Protein AF-A0A5J5JVG5-F1 (afdb_monomer)

Secondary structure (DSSP, 8-state):
--S-HHHHHHHHHHTTTTT--S-------------------------SSS--HHHHHHHHHHHHHHHHHHHHHHHHHHHHHHHHHHTTT-HHHHHHHHHHHHHHHHHHHHHHHHHHHHHHHHH--

Structure (mmCIF, N/CA/C/O backbone):
data_AF-A0A5J5JVG5-F1
#
_entry.id   AF-A0A5J5JVG5-F1
#
loop_
_atom_site.group_PDB
_atom_site.id
_atom_site.type_symbol
_atom_site.label_atom_id
_atom_site.label_alt_id
_atom_site.label_comp_id
_atom_site.label_asym_id
_atom_site.label_entity_id
_atom_site.label_seq_id
_atom_site.pdbx_PDB_ins_code
_atom_site.Cartn_x
_atom_site.Cartn_y
_atom_site.Cartn_z
_atom_site.occupancy
_atom_site.B_iso_or_equiv
_atom_site.auth_seq_id
_atom_site.auth_comp_id
_atom_site.auth_asym_id
_atom_site.auth_atom_id
_atom_site.pdbx_PDB_model_num
ATOM 1 N N . MET A 1 1 ? 13.956 -6.028 7.497 1.00 43.50 1 MET A N 1
ATOM 2 C CA . MET A 1 1 ? 12.591 -5.980 6.944 1.00 43.50 1 MET A CA 1
ATOM 3 C C . MET A 1 1 ? 11.844 -7.165 7.508 1.00 43.50 1 MET A C 1
ATOM 5 O O . MET A 1 1 ? 12.317 -8.283 7.331 1.00 43.50 1 MET A O 1
ATOM 9 N N . LEU A 1 2 ? 10.805 -6.909 8.306 1.00 46.22 2 LEU A N 1
ATOM 10 C CA . LEU A 1 2 ? 9.980 -7.974 8.871 1.00 46.22 2 LEU A CA 1
ATOM 11 C C . LEU A 1 2 ? 9.159 -8.594 7.729 1.00 46.22 2 LEU A C 1
ATOM 13 O O . LEU A 1 2 ? 8.525 -7.843 6.989 1.00 46.22 2 LEU A O 1
ATOM 17 N N . PRO A 1 3 ? 9.204 -9.921 7.532 1.00 49.97 3 PRO A N 1
ATOM 18 C CA . PRO A 1 3 ? 8.393 -10.573 6.520 1.00 49.97 3 PRO A CA 1
ATOM 19 C C . PRO A 1 3 ? 6.961 -10.669 7.050 1.00 49.97 3 PRO A C 1
ATOM 21 O O . PRO A 1 3 ? 6.728 -11.451 7.964 1.00 49.97 3 PRO A O 1
ATOM 24 N N . GLY A 1 4 ? 6.027 -9.883 6.505 1.00 56.59 4 GLY A N 1
ATOM 25 C CA . GLY A 1 4 ? 4.618 -10.061 6.855 1.00 56.59 4 GLY A CA 1
ATOM 26 C C . GLY A 1 4 ? 3.652 -8.922 6.545 1.00 56.59 4 GLY A C 1
ATOM 27 O O . GLY A 1 4 ? 2.553 -9.203 6.087 1.00 56.59 4 GLY A O 1
ATOM 28 N N . GLY A 1 5 ? 4.032 -7.658 6.756 1.00 71.62 5 GLY A N 1
ATOM 29 C CA . GLY A 1 5 ? 3.149 -6.501 6.524 1.00 71.62 5 GLY A CA 1
ATOM 30 C C . GLY A 1 5 ? 1.732 -6.659 7.111 1.00 71.62 5 GLY A C 1
ATOM 31 O O . GLY A 1 5 ? 1.515 -7.350 8.109 1.00 71.62 5 GLY A O 1
ATOM 32 N N . VAL A 1 6 ? 0.744 -6.039 6.461 1.00 70.88 6 VAL A N 1
ATOM 33 C CA . VAL A 1 6 ? -0.687 -6.219 6.777 1.00 70.88 6 VAL A CA 1
ATOM 34 C C . VAL A 1 6 ? -1.135 -7.673 6.591 1.00 70.88 6 VAL A C 1
ATOM 36 O O . VAL A 1 6 ? -1.985 -8.141 7.346 1.00 70.88 6 VAL A O 1
ATOM 39 N N . ASP A 1 7 ? -0.541 -8.411 5.649 1.00 72.50 7 ASP A N 1
ATOM 40 C CA . ASP A 1 7 ? -0.902 -9.803 5.354 1.00 72.50 7 ASP A CA 1
ATOM 41 C C . ASP A 1 7 ? -0.705 -10.724 6.564 1.00 72.50 7 ASP A C 1
ATOM 43 O O . ASP A 1 7 ? -1.596 -11.502 6.897 1.00 72.50 7 ASP A O 1
ATOM 47 N N . GLU A 1 8 ? 0.410 -10.594 7.285 1.00 73.19 8 GLU A N 1
ATOM 48 C CA . GLU A 1 8 ? 0.681 -11.380 8.493 1.00 73.19 8 GLU A CA 1
ATOM 49 C C . GLU A 1 8 ? -0.279 -11.009 9.622 1.00 73.19 8 GLU A C 1
ATOM 51 O O . GLU A 1 8 ? -0.740 -11.882 10.359 1.00 73.19 8 GLU A O 1
ATOM 56 N N . TYR A 1 9 ? -0.628 -9.729 9.764 1.00 69.19 9 TYR A N 1
ATOM 57 C CA . TYR A 1 9 ? -1.645 -9.344 10.736 1.00 69.19 9 TYR A CA 1
ATOM 58 C C . TYR A 1 9 ? -3.018 -9.923 10.347 1.00 69.19 9 TYR A C 1
ATOM 60 O O . TYR A 1 9 ? -3.734 -10.446 11.206 1.00 69.19 9 TYR A O 1
ATOM 68 N N . LEU A 1 10 ? -3.405 -9.863 9.068 1.00 68.44 10 LEU A N 1
ATOM 69 C CA . LEU A 1 10 ? -4.663 -10.437 8.581 1.00 68.44 10 LEU A CA 1
ATOM 70 C C . LEU A 1 10 ? -4.694 -11.953 8.788 1.00 68.44 10 LEU A C 1
ATOM 72 O O . LEU A 1 10 ? -5.704 -12.485 9.253 1.00 68.44 10 LEU A O 1
ATOM 76 N N . GLU A 1 11 ? -3.586 -12.638 8.517 1.00 73.12 11 GLU A N 1
ATOM 77 C CA . GLU A 1 11 ? -3.414 -14.067 8.763 1.00 73.12 11 GLU A CA 1
ATOM 78 C C . GLU A 1 11 ? -3.510 -14.385 10.260 1.00 73.12 11 GLU A C 1
ATOM 80 O O . GLU A 1 11 ? -4.265 -15.274 10.645 1.00 73.12 11 GLU A O 1
ATOM 85 N N . ARG A 1 12 ? -2.855 -13.601 11.125 1.00 67.88 12 ARG A N 1
ATOM 86 C CA . ARG A 1 12 ? -2.906 -13.728 12.593 1.00 67.88 12 ARG A CA 1
ATOM 87 C C . ARG A 1 12 ? -4.315 -13.517 13.156 1.00 67.88 12 ARG A C 1
ATOM 89 O O . ARG A 1 12 ? -4.706 -14.180 14.123 1.00 67.88 12 ARG A O 1
ATOM 96 N N . ARG A 1 13 ? -5.095 -12.613 12.556 1.00 63.44 13 ARG A N 1
ATOM 97 C CA . ARG A 1 13 ? -6.511 -12.398 12.880 1.00 63.44 13 ARG A CA 1
ATOM 98 C C . ARG A 1 13 ? -7.384 -13.548 12.376 1.00 63.44 13 ARG A C 1
ATOM 100 O O . ARG A 1 13 ? -8.279 -13.984 13.098 1.00 63.44 13 ARG A O 1
ATOM 107 N N . ALA A 1 14 ? -7.124 -14.058 11.172 1.00 62.66 14 ALA A N 1
ATOM 108 C CA . ALA A 1 14 ? -7.838 -15.198 10.597 1.00 62.66 14 ALA A CA 1
ATOM 109 C C . ALA A 1 14 ? -7.551 -16.510 11.349 1.00 62.66 14 ALA A C 1
ATOM 111 O O . ALA A 1 14 ? -8.452 -17.330 11.522 1.00 62.66 14 ALA A O 1
ATOM 112 N N . SER A 1 15 ? -6.327 -16.687 11.850 1.00 67.75 15 SER A N 1
ATOM 113 C CA . SER A 1 15 ? -5.902 -17.849 12.632 1.00 67.75 15 SER A CA 1
ATOM 114 C C . SER A 1 15 ? -6.342 -17.792 14.100 1.00 67.75 15 SER A C 1
ATOM 116 O O . SER A 1 15 ? -6.111 -18.7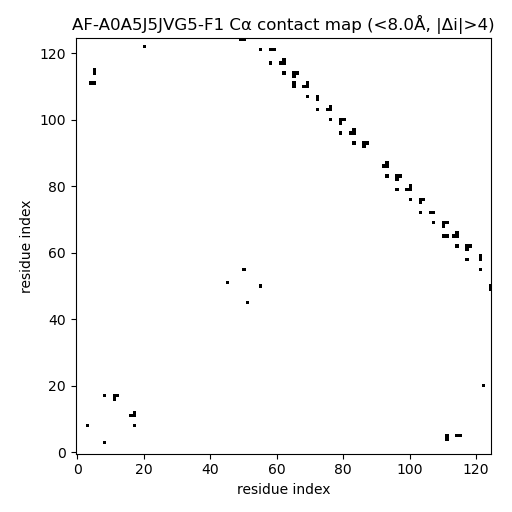46 14.841 1.00 67.75 15 SER A O 1
ATOM 118 N N . GLY A 1 16 ? -6.959 -16.687 14.544 1.00 59.22 16 GLY A N 1
ATOM 119 C CA . GLY A 1 16 ? -7.361 -16.478 15.941 1.00 59.22 16 GLY A CA 1
ATOM 120 C C . GLY A 1 16 ? -6.183 -16.348 16.915 1.00 59.22 16 GLY A C 1
ATOM 121 O O . GLY A 1 16 ? -6.375 -16.432 18.127 1.00 59.22 16 GLY A O 1
ATOM 122 N N . THR A 1 17 ? -4.964 -16.167 16.395 1.00 56.31 17 THR A N 1
ATOM 123 C CA . THR A 1 17 ? -3.728 -16.058 17.185 1.00 56.31 17 THR A CA 1
ATOM 124 C C . THR A 1 17 ? -3.490 -14.621 17.659 1.00 56.31 17 THR A C 1
ATOM 126 O O . THR A 1 17 ? -2.766 -14.407 18.631 1.00 56.31 17 THR A O 1
ATOM 129 N N . ALA A 1 18 ? -4.124 -13.630 17.019 1.00 55.00 18 ALA A N 1
ATOM 130 C CA . ALA A 1 18 ? -4.372 -12.325 17.625 1.00 55.00 18 ALA A CA 1
ATOM 131 C C . ALA A 1 18 ? -5.422 -12.556 18.712 1.00 55.00 18 ALA A C 1
ATOM 133 O O . ALA A 1 18 ? -6.567 -12.891 18.403 1.00 55.00 18 ALA A O 1
ATOM 134 N N . LEU A 1 19 ? -4.994 -12.511 19.976 1.00 44.50 19 LEU A N 1
ATOM 135 C CA . LEU A 1 19 ? -5.804 -12.913 21.120 1.00 44.50 19 LEU A CA 1
ATOM 136 C C . LEU A 1 19 ? -7.214 -12.326 21.033 1.00 44.50 19 LEU A C 1
ATOM 138 O O . LEU A 1 19 ? -7.433 -11.122 21.136 1.00 44.50 19 LEU A O 1
ATOM 142 N N . SER A 1 20 ? -8.181 -13.229 20.895 1.00 46.62 20 SER A N 1
ATOM 143 C CA . SER A 1 20 ? -9.592 -12.958 21.081 1.00 46.62 20 SER A CA 1
ATOM 144 C C . SER A 1 20 ? -9.828 -12.443 22.505 1.00 46.62 20 SER A C 1
ATOM 146 O O . SER A 1 20 ? -10.060 -13.221 23.430 1.00 46.62 20 SER A O 1
ATOM 148 N N . ALA A 1 21 ? -9.816 -11.128 22.687 1.00 45.16 21 ALA A N 1
ATOM 149 C CA . ALA A 1 21 ? -10.304 -10.475 23.895 1.00 45.16 21 ALA A CA 1
ATOM 150 C C . ALA A 1 21 ? -11.729 -9.940 23.697 1.00 45.16 21 ALA A C 1
ATOM 152 O O . ALA A 1 21 ? -12.099 -8.905 24.231 1.00 45.16 21 ALA A O 1
ATOM 153 N N . ARG A 1 22 ? -12.587 -10.650 22.952 1.00 40.09 22 ARG A N 1
ATOM 154 C CA . ARG A 1 22 ? -14.030 -10.447 23.106 1.00 40.09 22 ARG A CA 1
ATOM 155 C C . ARG A 1 22 ? -14.821 -11.706 22.812 1.00 40.09 22 ARG A C 1
ATOM 157 O O . ARG A 1 22 ? -15.187 -11.989 21.680 1.00 40.09 22 ARG A O 1
ATOM 164 N N . ALA A 1 23 ? -15.053 -12.430 23.900 1.00 38.00 23 ALA A N 1
ATOM 165 C CA . ALA A 1 23 ? -16.306 -13.084 24.235 1.00 38.00 23 ALA A CA 1
ATOM 166 C C . ALA A 1 23 ? -17.088 -13.685 23.059 1.00 38.00 23 ALA A C 1
ATOM 168 O O . ALA A 1 23 ? -17.804 -12.998 22.329 1.00 38.00 23 ALA A O 1
ATOM 169 N N . ALA A 1 24 ? -17.053 -15.014 23.005 1.00 36.25 24 ALA A N 1
ATOM 170 C CA . ALA A 1 24 ? -18.173 -15.816 22.555 1.00 36.25 24 ALA A CA 1
ATOM 171 C C . ALA A 1 24 ? -19.474 -15.314 23.215 1.00 36.25 24 ALA A C 1
ATOM 173 O O . ALA A 1 24 ? -19.805 -15.674 24.340 1.00 36.25 24 ALA A O 1
ATOM 174 N N . ALA A 1 25 ? -20.198 -14.449 22.513 1.00 40.47 25 ALA A N 1
ATOM 175 C CA . ALA A 1 25 ? -21.581 -14.109 22.790 1.00 40.47 25 ALA A CA 1
ATOM 176 C C . ALA A 1 25 ? -22.386 -14.420 21.526 1.00 40.47 25 ALA A C 1
ATOM 178 O O . ALA A 1 25 ? -22.778 -13.543 20.763 1.00 40.47 25 ALA A O 1
ATOM 179 N N . ALA A 1 26 ? -22.590 -15.714 21.305 1.00 35.34 26 ALA A N 1
ATOM 180 C CA . ALA A 1 26 ? -23.779 -16.240 20.654 1.00 35.34 26 ALA A CA 1
ATOM 181 C C . ALA A 1 26 ? -24.415 -17.204 21.673 1.00 35.34 26 ALA A C 1
ATOM 183 O O . ALA A 1 26 ? -23.689 -17.949 22.334 1.00 35.34 26 ALA A O 1
ATOM 184 N N . PRO A 1 27 ? -25.743 -17.158 21.847 1.00 44.19 27 PRO A N 1
ATOM 185 C CA . PRO A 1 27 ? -26.587 -17.736 20.817 1.00 44.19 27 PRO A CA 1
ATOM 186 C C . PRO A 1 27 ? 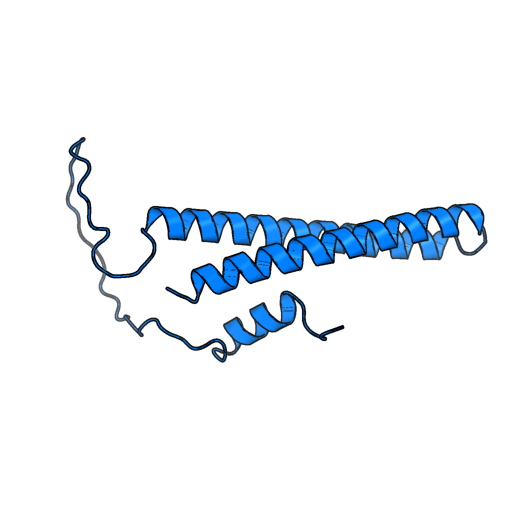-27.676 -16.795 20.301 1.00 44.19 27 PRO A C 1
ATOM 188 O O . PRO A 1 27 ? -28.124 -15.858 20.956 1.00 44.19 27 PRO A O 1
ATOM 191 N N . ALA A 1 28 ? -28.086 -17.104 19.077 1.00 42.06 28 ALA A N 1
ATOM 192 C CA . ALA A 1 28 ? -29.194 -16.508 18.365 1.00 42.06 28 ALA A CA 1
ATOM 193 C C . ALA A 1 28 ? -30.541 -16.743 19.071 1.00 42.06 28 ALA A C 1
ATOM 195 O O . ALA A 1 28 ? -30.872 -17.872 19.428 1.00 42.06 28 ALA A O 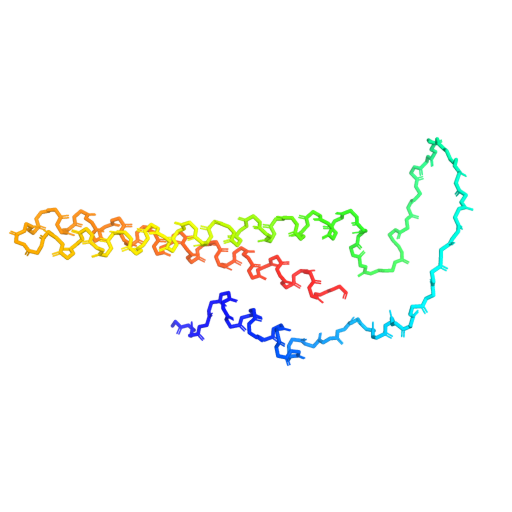1
ATOM 196 N N . ALA A 1 29 ? -31.352 -15.689 19.150 1.00 33.91 29 ALA A N 1
ATOM 197 C CA . ALA A 1 29 ? -32.809 -15.757 19.102 1.00 33.91 29 ALA A CA 1
ATOM 198 C C . ALA A 1 29 ? -33.330 -14.468 18.438 1.00 33.91 29 ALA A C 1
ATOM 200 O O . ALA A 1 29 ? -32.835 -13.374 18.698 1.00 33.91 29 ALA A O 1
ATOM 201 N N . VAL A 1 30 ? -34.267 -14.637 17.509 1.00 41.03 30 VAL A N 1
ATOM 202 C CA . VAL A 1 30 ? -34.822 -13.633 16.578 1.00 41.03 30 VAL A CA 1
ATOM 203 C C . VAL A 1 30 ? -36.056 -12.901 17.198 1.00 41.03 30 VAL A C 1
ATOM 205 O O . VAL A 1 30 ? -36.283 -13.064 18.393 1.00 41.03 30 VAL A O 1
ATOM 208 N N . PRO A 1 31 ? -36.843 -12.057 16.486 1.00 61.12 31 PRO A N 1
ATOM 209 C CA . PRO A 1 31 ? -36.872 -10.597 16.673 1.00 61.12 31 PRO A CA 1
ATOM 210 C C . PRO A 1 31 ? -38.263 -10.029 17.064 1.00 61.12 31 PRO A C 1
ATOM 212 O O . PRO A 1 31 ? -39.281 -10.589 16.674 1.00 61.12 31 PRO A O 1
ATOM 215 N N . ALA A 1 32 ? -38.347 -8.872 17.739 1.00 35.25 32 ALA A N 1
ATOM 216 C CA . ALA A 1 32 ? -39.579 -8.058 17.763 1.00 35.25 32 ALA A CA 1
ATOM 217 C C . ALA A 1 32 ? -39.365 -6.626 18.302 1.00 35.25 32 ALA A C 1
ATOM 219 O O . ALA A 1 32 ? -39.087 -6.421 19.475 1.00 35.25 32 ALA A O 1
ATOM 220 N N . GLU A 1 33 ? -39.509 -5.657 17.396 1.00 39.06 33 GLU A N 1
ATOM 221 C CA . GLU A 1 33 ? -40.392 -4.482 17.489 1.00 39.06 33 GLU A CA 1
ATOM 222 C C . GLU A 1 33 ? -40.518 -3.669 18.797 1.00 39.06 33 GLU A C 1
ATOM 224 O O . GLU A 1 33 ? -41.266 -4.051 19.684 1.00 39.06 33 GLU A O 1
ATOM 229 N N . GLN A 1 34 ? -39.963 -2.445 18.811 1.00 38.78 34 GLN A N 1
ATOM 230 C CA . GLN A 1 34 ? -40.603 -1.202 19.312 1.00 38.78 34 GLN A CA 1
ATOM 231 C C . GLN A 1 34 ? -39.651 -0.010 19.072 1.00 38.78 34 GLN A C 1
ATOM 233 O O . GLN A 1 34 ? -38.547 0.033 19.593 1.00 38.78 34 GLN A O 1
ATOM 238 N N . ARG A 1 35 ? -39.885 0.808 18.037 1.00 41.88 35 ARG A N 1
ATOM 239 C CA . ARG A 1 35 ? -40.647 2.078 18.025 1.00 41.88 35 ARG A CA 1
ATOM 240 C C . ARG A 1 35 ? -40.149 3.171 18.989 1.00 41.88 35 ARG A C 1
ATOM 242 O O . ARG A 1 35 ? -40.324 3.042 20.189 1.00 41.88 35 ARG A O 1
ATOM 249 N N . GLN A 1 36 ? -39.789 4.303 18.356 1.00 40.00 36 GLN A N 1
ATOM 250 C CA . GLN A 1 36 ? -39.834 5.701 18.840 1.00 40.00 36 GLN A CA 1
ATOM 251 C C . GLN A 1 36 ? -38.746 6.074 19.862 1.00 40.00 36 GLN A C 1
ATOM 253 O O . GLN A 1 36 ? -38.487 5.331 20.789 1.00 40.00 36 GLN A O 1
ATOM 258 N N . GLY A 1 37 ? -38.057 7.210 19.796 1.00 32.91 37 GLY A N 1
ATOM 259 C CA . GLY A 1 37 ? -38.120 8.398 18.952 1.00 32.91 37 GLY A CA 1
ATOM 260 C C . GLY A 1 37 ? -37.276 9.496 19.627 1.00 32.91 37 GLY A C 1
ATOM 261 O O . GLY A 1 37 ? -37.078 9.431 20.832 1.00 32.91 37 GLY A O 1
ATOM 262 N N . ALA A 1 38 ? -36.808 10.452 18.821 1.00 38.47 38 ALA A N 1
ATOM 263 C CA . ALA A 1 38 ? -36.376 11.821 19.144 1.00 38.47 38 ALA A CA 1
ATOM 264 C C . ALA A 1 38 ? -35.375 12.092 20.295 1.00 38.47 38 ALA A C 1
ATOM 266 O O . ALA A 1 38 ? -35.618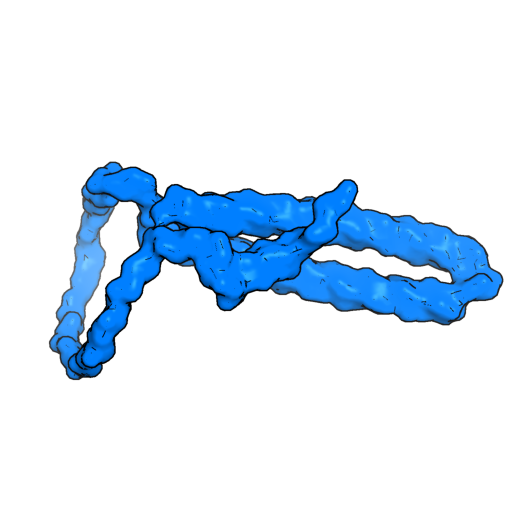 11.813 21.461 1.00 38.47 38 ALA A O 1
ATOM 267 N N . ASP A 1 39 ? -34.290 12.762 19.891 1.00 42.81 39 ASP A N 1
ATOM 268 C CA . ASP A 1 39 ? -33.583 13.859 20.565 1.00 42.81 39 ASP A CA 1
ATOM 269 C C . ASP A 1 39 ? -33.567 13.906 22.096 1.00 42.81 39 ASP A C 1
ATOM 271 O O . ASP A 1 39 ? -34.539 14.285 22.749 1.00 42.81 39 ASP A O 1
ATOM 275 N N . GLY A 1 40 ? -32.378 13.701 22.663 1.00 34.28 40 GLY A N 1
ATOM 276 C CA . GLY A 1 40 ? -32.145 14.049 24.053 1.00 34.28 40 GLY A CA 1
ATOM 277 C C . GLY A 1 40 ? -30.794 13.615 24.593 1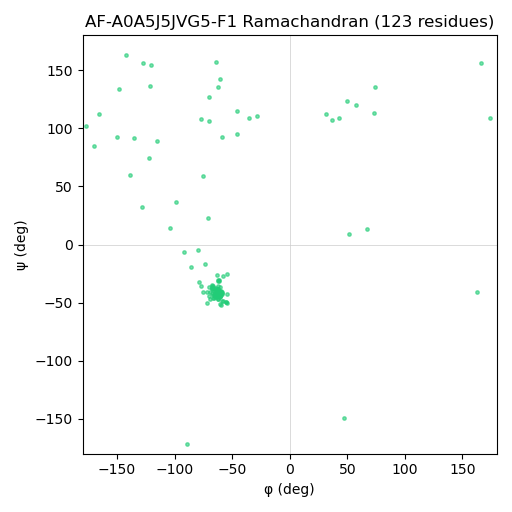.00 34.28 40 GLY A C 1
ATOM 278 O O . GLY A 1 40 ? -30.579 12.449 24.884 1.00 34.28 40 GLY A O 1
ATOM 279 N N . GLN A 1 41 ? -29.944 14.617 24.803 1.00 36.94 41 GLN A N 1
ATOM 280 C CA . GLN A 1 41 ? -28.874 14.658 25.796 1.00 36.94 41 GLN A CA 1
ATOM 281 C C . GLN A 1 41 ? -27.612 13.814 25.559 1.00 36.94 41 GLN A C 1
ATOM 283 O O . GLN A 1 41 ? -27.559 12.596 25.701 1.00 36.94 41 GLN A O 1
ATOM 288 N N . ALA A 1 42 ? -26.531 14.572 25.350 1.00 50.41 42 ALA A N 1
ATOM 289 C CA . ALA A 1 42 ? -25.229 14.323 25.946 1.00 50.41 42 ALA A CA 1
ATOM 290 C C . ALA A 1 42 ? -25.363 13.611 27.304 1.00 50.41 42 ALA A C 1
ATOM 292 O O . ALA A 1 42 ? -25.838 14.185 28.283 1.00 50.41 42 ALA A O 1
ATOM 293 N N . GLY A 1 43 ? -24.941 12.353 27.320 1.00 36.56 43 GLY A N 1
ATOM 294 C CA . GLY A 1 43 ? -24.823 11.512 28.496 1.00 36.56 43 GLY A CA 1
ATOM 295 C C . GLY A 1 43 ? -23.486 10.807 28.408 1.00 36.56 43 GLY A C 1
ATOM 296 O O . GLY A 1 43 ? -23.353 9.780 27.746 1.00 36.56 43 GLY A O 1
ATOM 297 N N . ASP A 1 44 ? -22.499 11.450 29.013 1.00 48.12 44 ASP A N 1
ATOM 298 C CA . ASP A 1 44 ? -21.236 10.885 29.449 1.00 48.12 44 ASP A CA 1
ATOM 299 C C . ASP A 1 44 ? -21.409 9.445 29.959 1.00 48.12 44 ASP A C 1
ATOM 301 O O . ASP A 1 44 ? -22.009 9.206 31.001 1.00 48.12 44 ASP A O 1
ATOM 305 N N . GLN A 1 45 ? -20.911 8.483 29.184 1.00 45.84 45 GLN A N 1
ATOM 306 C CA . GLN A 1 45 ? -20.661 7.109 29.629 1.00 45.84 45 GLN A CA 1
ATOM 307 C C . GLN A 1 45 ? -19.221 6.717 29.265 1.00 45.84 45 GLN A C 1
ATOM 309 O O . GLN A 1 45 ? -18.924 5.548 29.017 1.00 45.84 45 GLN A O 1
ATOM 314 N N . ALA A 1 46 ? -18.299 7.688 29.269 1.00 50.16 46 ALA A N 1
ATOM 315 C CA . ALA A 1 46 ? -16.868 7.413 29.306 1.00 50.16 46 ALA A CA 1
ATOM 316 C C . ALA A 1 46 ? -16.470 6.985 30.728 1.00 50.16 46 ALA A C 1
ATOM 318 O O . ALA A 1 46 ? -15.655 7.618 31.387 1.00 50.16 46 ALA A O 1
ATOM 319 N N . VAL A 1 47 ? -17.068 5.901 31.228 1.00 49.31 47 VAL A N 1
ATOM 320 C CA . VAL A 1 47 ? -16.698 5.308 32.516 1.00 49.31 47 VAL A CA 1
ATOM 321 C C . VAL A 1 47 ? -16.698 3.788 32.398 1.00 49.31 47 VAL A C 1
ATOM 323 O O . VAL A 1 47 ? -17.453 3.115 33.078 1.00 49.31 47 VAL A O 1
ATOM 326 N N . THR A 1 48 ? -15.859 3.267 31.498 1.00 45.97 48 THR A N 1
ATOM 327 C CA . THR A 1 48 ? -15.046 2.044 31.669 1.00 45.97 48 THR A CA 1
ATOM 328 C C . THR A 1 48 ? -14.055 1.955 30.497 1.00 45.97 48 THR A C 1
ATOM 330 O O . THR A 1 48 ? -14.363 1.339 29.486 1.00 45.97 48 THR A O 1
ATOM 333 N N . GLY A 1 49 ? -12.896 2.613 30.594 1.00 58.06 49 GLY A N 1
ATOM 334 C CA . GLY A 1 49 ? -11.633 2.233 29.926 1.00 58.06 49 GLY A CA 1
ATOM 335 C C . GLY A 1 49 ? -11.556 1.941 28.413 1.00 58.06 49 GLY A C 1
ATOM 336 O O . GLY A 1 49 ? -10.503 1.474 27.999 1.00 58.06 49 GLY A O 1
ATOM 337 N N . GLY A 1 50 ? -12.584 2.193 27.596 1.00 67.75 50 GLY A N 1
ATOM 338 C CA . GLY A 1 50 ? -12.615 1.809 26.178 1.00 67.75 50 GLY A CA 1
ATOM 339 C C . GLY A 1 50 ? -13.290 2.838 25.267 1.00 67.75 50 GLY A C 1
ATOM 340 O O . GLY A 1 50 ? -14.015 3.725 25.721 1.00 67.75 50 GLY A O 1
ATOM 341 N N . LEU A 1 51 ? -13.033 2.716 23.965 1.00 81.31 51 LEU A N 1
ATOM 342 C CA . LEU A 1 51 ? -13.564 3.545 22.884 1.00 81.31 51 LEU A CA 1
ATOM 343 C C . LEU A 1 51 ? -15.087 3.474 22.828 1.00 81.31 51 LEU A C 1
ATOM 345 O O . LEU A 1 51 ? -15.709 2.412 22.944 1.00 81.31 51 LEU A O 1
ATOM 349 N N . SER A 1 52 ? -15.694 4.616 22.527 1.00 86.88 52 SER A N 1
ATOM 350 C CA . SER A 1 52 ? -17.119 4.694 22.245 1.00 86.88 52 SER A CA 1
ATOM 351 C C . SER A 1 52 ? -17.490 3.901 20.986 1.00 86.88 52 SER A C 1
ATOM 353 O O . SER A 1 52 ? -16.703 3.707 20.055 1.00 86.88 52 SER A O 1
ATOM 355 N N . ALA A 1 53 ? -18.762 3.506 20.888 1.00 87.50 53 ALA A N 1
ATOM 356 C CA . ALA A 1 53 ? -19.287 2.831 19.700 1.00 87.50 53 ALA A CA 1
ATOM 357 C C . ALA A 1 53 ? -19.118 3.651 18.405 1.00 87.50 53 ALA A C 1
ATOM 359 O O . ALA A 1 53 ? -19.061 3.073 17.319 1.00 87.50 53 ALA A O 1
ATOM 360 N N . LYS A 1 54 ? -19.067 4.988 18.500 1.00 89.31 54 LYS A N 1
ATOM 361 C CA . LYS A 1 54 ? -18.797 5.864 17.354 1.00 89.31 54 LYS A CA 1
ATOM 362 C C . LYS A 1 54 ? -17.334 5.754 16.927 1.00 89.31 54 LYS A C 1
ATOM 364 O O . LYS A 1 54 ? -17.084 5.489 15.757 1.00 89.31 54 LYS A O 1
ATOM 369 N N . GLU A 1 55 ? -16.402 5.886 17.866 1.00 88.56 55 GLU A N 1
ATOM 370 C CA . GLU A 1 55 ? -14.965 5.786 17.588 1.00 88.56 55 GLU A CA 1
ATOM 371 C C . GLU A 1 55 ? -14.592 4.417 17.013 1.00 88.56 55 GLU A C 1
ATOM 373 O O . GLU A 1 55 ? -13.853 4.349 16.037 1.00 88.56 55 GLU A O 1
ATOM 378 N N . LEU A 1 56 ? -15.184 3.329 17.518 1.00 89.75 56 LEU A N 1
ATOM 379 C CA . LEU A 1 56 ? -14.991 1.989 16.952 1.00 89.75 56 LEU A CA 1
ATOM 380 C C . LEU A 1 56 ? -15.424 1.895 15.482 1.00 89.75 56 LEU A C 1
ATOM 382 O O . LEU A 1 56 ? -14.759 1.240 14.681 1.00 89.75 56 LEU A O 1
ATOM 386 N N . ARG A 1 57 ? -16.549 2.519 15.106 1.00 90.44 57 ARG A N 1
ATOM 387 C CA . ARG A 1 57 ? -16.999 2.536 13.704 1.00 90.44 57 ARG A CA 1
ATOM 388 C C . ARG A 1 57 ? -16.089 3.393 12.833 1.00 90.44 57 ARG A C 1
ATOM 390 O O . ARG A 1 57 ? -15.794 2.986 11.712 1.00 90.44 57 ARG A O 1
ATOM 397 N N . ASP A 1 58 ? -15.653 4.537 13.349 1.00 92.88 58 ASP A N 1
ATOM 398 C CA . ASP A 1 58 ? -14.766 5.453 12.635 1.00 92.88 58 ASP A CA 1
ATOM 399 C C . ASP A 1 58 ? -13.396 4.795 12.379 1.00 92.88 58 ASP A C 1
ATOM 401 O O . ASP A 1 58 ? -12.945 4.779 11.236 1.00 92.88 58 ASP A O 1
ATOM 405 N N . LEU A 1 59 ? -12.799 4.134 13.381 1.00 91.06 59 LEU A N 1
ATOM 406 C CA . LEU A 1 59 ? -11.553 3.369 13.219 1.00 91.06 59 LEU A CA 1
ATOM 407 C C . LEU A 1 59 ? -11.693 2.228 12.210 1.00 91.06 59 LEU A C 1
ATOM 409 O O . LEU A 1 59 ? -10.852 2.081 11.330 1.00 91.06 59 LEU A O 1
ATOM 413 N N . ARG A 1 60 ? -12.778 1.443 12.281 1.00 90.62 60 ARG A N 1
ATOM 414 C CA . ARG A 1 60 ? -13.035 0.375 11.297 1.00 90.62 60 ARG A CA 1
ATOM 415 C C . ARG A 1 60 ? -13.155 0.927 9.884 1.00 90.62 60 ARG A C 1
ATOM 417 O O . ARG A 1 60 ? -12.689 0.293 8.943 1.00 90.62 60 ARG A O 1
ATOM 424 N N . LYS A 1 61 ? -13.814 2.072 9.714 1.00 95.81 61 LYS A N 1
ATOM 425 C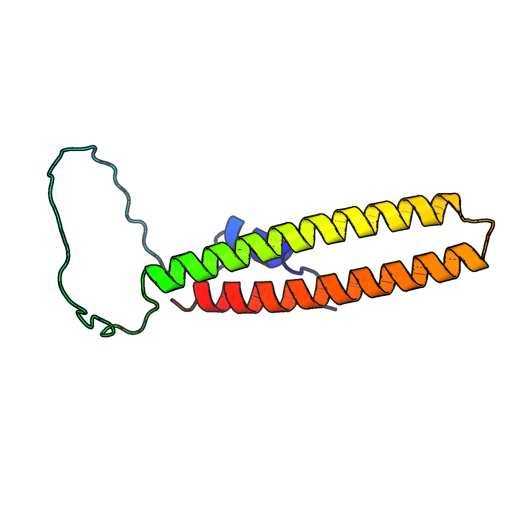 CA . LYS A 1 61 ? -13.961 2.713 8.406 1.00 95.81 61 LYS A CA 1
ATOM 426 C C . LYS A 1 61 ? -12.607 3.154 7.855 1.00 95.81 61 LYS A C 1
ATOM 428 O O . LYS A 1 61 ? -12.365 2.949 6.669 1.00 95.81 61 LYS A O 1
ATOM 433 N N . GLU A 1 62 ? -11.758 3.729 8.699 1.00 95.69 62 GLU A N 1
ATOM 434 C CA . GLU A 1 62 ? -10.422 4.161 8.294 1.00 95.69 62 GLU A CA 1
ATOM 435 C C . GLU A 1 62 ? -9.524 2.966 7.950 1.00 95.69 62 GLU A C 1
ATOM 437 O O . GLU A 1 62 ? -8.908 2.958 6.891 1.00 95.69 62 GLU A O 1
ATOM 442 N N . LEU A 1 63 ? -9.575 1.890 8.740 1.00 92.81 63 LEU A N 1
ATOM 443 C CA . LEU A 1 63 ? -8.874 0.639 8.439 1.00 92.81 63 LEU A CA 1
ATOM 444 C C . LEU A 1 63 ? -9.258 0.095 7.047 1.00 92.81 63 LEU A C 1
ATOM 446 O O . LEU A 1 63 ? -8.395 -0.119 6.203 1.00 92.81 63 LEU A O 1
ATOM 450 N N . ASN A 1 64 ? -10.563 -0.000 6.750 1.00 93.75 64 ASN A N 1
ATOM 451 C CA . ASN A 1 64 ? -11.058 -0.410 5.423 1.00 93.75 64 ASN A CA 1
ATOM 452 C C . ASN A 1 64 ? -10.619 0.543 4.294 1.00 93.75 64 ASN A C 1
ATOM 454 O O . ASN A 1 64 ? -10.523 0.144 3.132 1.00 93.75 64 ASN A O 1
ATOM 458 N N . ARG A 1 65 ? -10.441 1.837 4.586 1.00 97.25 65 ARG A N 1
ATOM 459 C CA . ARG A 1 65 ? -9.972 2.814 3.597 1.00 97.25 65 ARG A CA 1
ATOM 460 C C . ARG A 1 65 ? -8.505 2.559 3.257 1.00 97.25 65 ARG A C 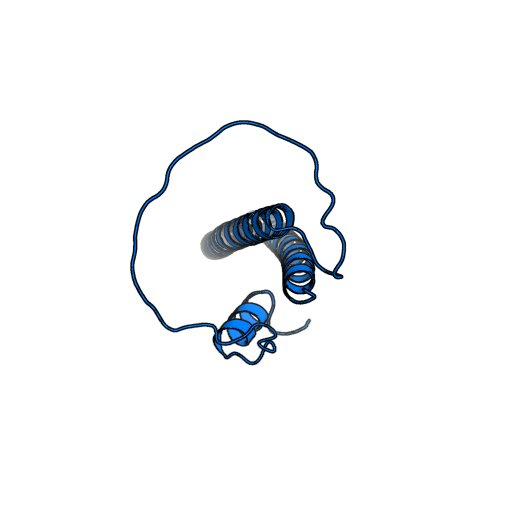1
ATOM 462 O O . ARG A 1 65 ? -8.175 2.581 2.072 1.00 97.25 65 ARG A O 1
ATOM 469 N N . LEU A 1 66 ? -7.676 2.314 4.268 1.00 95.00 66 LEU A N 1
ATOM 470 C CA . LEU A 1 66 ? -6.260 2.001 4.104 1.00 95.00 66 LEU A CA 1
ATOM 471 C C . LEU A 1 66 ? -6.065 0.657 3.382 1.00 95.00 66 LEU A C 1
ATOM 473 O O . LEU A 1 66 ? -5.269 0.601 2.453 1.00 95.00 66 LEU A O 1
ATOM 477 N N . GLU A 1 67 ? -6.874 -0.371 3.672 1.00 92.94 67 GLU A N 1
ATOM 478 C CA . GLU A 1 67 ? -6.879 -1.645 2.914 1.00 92.94 67 GLU A CA 1
ATOM 479 C C . GLU A 1 67 ? -7.099 -1.406 1.416 1.00 92.94 67 GLU A C 1
ATOM 481 O O . GLU A 1 67 ? -6.294 -1.803 0.579 1.00 92.94 67 GLU A O 1
ATOM 486 N N . ARG A 1 68 ? -8.137 -0.638 1.061 1.00 96.12 68 ARG A N 1
ATOM 487 C CA . ARG A 1 68 ? -8.408 -0.287 -0.343 1.00 96.12 68 ARG A CA 1
ATOM 488 C C . ARG A 1 68 ? -7.294 0.539 -0.980 1.00 96.12 68 ARG A C 1
ATOM 490 O O . ARG A 1 68 ? -7.199 0.585 -2.206 1.00 96.12 68 ARG A O 1
ATOM 497 N N . GLN A 1 69 ? -6.531 1.286 -0.186 1.00 96.12 69 GLN A N 1
ATOM 498 C CA . GLN A 1 69 ? -5.382 2.036 -0.677 1.00 96.12 69 GLN A CA 1
ATOM 499 C C . GLN A 1 69 ? -4.202 1.098 -0.948 1.00 96.12 69 GLN A C 1
ATOM 501 O O . GLN A 1 69 ? -3.581 1.236 -1.999 1.00 96.12 69 GLN A O 1
ATOM 506 N N . LEU A 1 70 ? -3.958 0.117 -0.076 1.00 94.31 70 LEU A N 1
ATOM 507 C CA . LEU A 1 70 ? -2.967 -0.939 -0.294 1.00 94.31 70 LEU A CA 1
ATOM 508 C C . LEU A 1 70 ? -3.283 -1.768 -1.537 1.00 94.31 70 LEU A C 1
ATOM 510 O O . LEU A 1 70 ? -2.392 -1.948 -2.363 1.00 94.31 70 LEU A O 1
ATOM 514 N N . ASP A 1 71 ? -4.545 -2.162 -1.737 1.00 94.62 71 ASP A N 1
ATOM 515 C CA . ASP A 1 71 ? -4.979 -2.885 -2.942 1.00 94.62 71 ASP A CA 1
ATOM 516 C C . ASP A 1 71 ? -4.617 -2.108 -4.216 1.00 94.62 71 ASP A C 1
ATOM 518 O O . ASP A 1 71 ? -3.976 -2.628 -5.129 1.00 94.62 71 ASP A O 1
ATOM 522 N N . LYS A 1 72 ? -4.960 -0.815 -4.258 1.00 96.50 72 LYS A N 1
ATOM 523 C CA . LYS A 1 72 ? -4.664 0.058 -5.406 1.00 96.50 72 LYS A CA 1
ATOM 524 C C . LYS A 1 72 ? -3.170 0.252 -5.630 1.00 96.50 72 LYS A C 1
ATOM 526 O O . LYS A 1 72 ? -2.727 0.343 -6.774 1.00 96.50 72 LYS A O 1
ATOM 531 N N . LEU A 1 73 ? -2.397 0.376 -4.554 1.00 96.31 73 LEU A N 1
ATOM 532 C CA . LEU A 1 73 ? -0.946 0.490 -4.651 1.00 96.31 73 LEU A CA 1
ATOM 533 C C . LEU A 1 73 ? -0.333 -0.822 -5.154 1.00 96.31 73 LEU A C 1
ATOM 535 O O . LEU A 1 73 ? 0.549 -0.769 -6.005 1.00 96.31 73 LEU A O 1
ATOM 539 N N . GLY A 1 74 ? -0.846 -1.977 -4.723 1.00 94.19 74 GLY A N 1
ATOM 540 C CA . GLY A 1 74 ? -0.465 -3.291 -5.243 1.00 94.19 74 GLY A CA 1
ATOM 541 C C . GLY A 1 74 ? -0.801 -3.468 -6.727 1.00 94.19 74 GLY A C 1
ATOM 542 O O . GLY A 1 74 ? 0.038 -3.924 -7.501 1.00 94.19 74 GLY A O 1
ATOM 543 N N . GLU A 1 75 ? -1.982 -3.029 -7.169 1.00 96.81 75 GLU A N 1
ATOM 544 C CA . GLU A 1 75 ? -2.338 -3.002 -8.596 1.00 96.81 75 GLU A CA 1
ATOM 545 C C . GLU A 1 75 ? -1.387 -2.104 -9.405 1.00 96.81 75 GLU A C 1
ATOM 547 O O . GLU A 1 75 ? -0.944 -2.473 -10.499 1.00 96.81 75 GLU A O 1
ATOM 552 N N . ARG A 1 76 ? -1.042 -0.924 -8.870 1.00 97.44 76 ARG A N 1
ATOM 553 C CA . ARG A 1 76 ? -0.094 -0.001 -9.509 1.00 97.44 76 ARG A CA 1
ATOM 554 C C . ARG A 1 76 ? 1.308 -0.601 -9.589 1.00 97.44 76 ARG A C 1
ATOM 556 O O . ARG A 1 76 ? 1.938 -0.490 -10.636 1.00 97.44 76 ARG A O 1
ATOM 563 N N . GLU A 1 77 ? 1.776 -1.242 -8.525 1.00 96.94 77 GLU A N 1
ATOM 564 C CA . GLU A 1 77 ? 3.057 -1.951 -8.473 1.00 96.94 77 GLU A CA 1
ATOM 565 C C . GLU A 1 77 ? 3.124 -3.060 -9.534 1.00 96.94 77 GLU A C 1
ATOM 567 O O . GLU A 1 77 ? 4.055 -3.098 -10.340 1.00 96.94 77 GLU A O 1
ATOM 572 N N . ALA A 1 78 ? 2.091 -3.905 -9.619 1.00 96.69 78 ALA A N 1
ATOM 573 C CA . ALA A 1 78 ? 2.003 -4.962 -10.625 1.00 96.69 78 ALA A CA 1
ATOM 574 C C . ALA A 1 78 ? 2.027 -4.403 -12.057 1.00 96.69 78 ALA A C 1
ATOM 576 O O . ALA A 1 78 ? 2.704 -4.945 -12.937 1.00 96.69 78 ALA A O 1
ATOM 577 N N . ARG A 1 79 ? 1.327 -3.287 -12.296 1.00 97.56 79 ARG A N 1
ATOM 578 C CA . ARG A 1 79 ? 1.349 -2.600 -13.590 1.00 97.56 79 ARG A CA 1
ATOM 579 C C . ARG A 1 79 ? 2.731 -2.037 -13.921 1.00 97.56 79 ARG A C 1
ATOM 581 O O . ARG A 1 79 ? 3.186 -2.220 -15.047 1.00 97.56 79 ARG A O 1
ATOM 588 N N . LEU A 1 80 ? 3.405 -1.402 -12.962 1.00 97.44 80 LEU A N 1
ATOM 589 C CA . LEU A 1 80 ? 4.767 -0.896 -13.151 1.00 97.44 80 LEU A CA 1
ATOM 590 C C . LEU A 1 80 ? 5.731 -2.031 -13.503 1.00 97.44 80 LEU A C 1
ATOM 592 O O . LEU A 1 80 ? 6.493 -1.900 -14.457 1.00 97.44 80 LEU A O 1
ATOM 596 N N . HIS A 1 81 ? 5.646 -3.176 -12.823 1.00 97.50 81 HIS A N 1
ATOM 597 C CA . HIS A 1 81 ? 6.445 -4.352 -13.173 1.00 97.50 81 HIS A CA 1
ATOM 598 C C . HIS A 1 81 ? 6.184 -4.850 -14.601 1.00 97.50 81 HIS A C 1
ATOM 600 O O . HIS A 1 81 ? 7.133 -5.172 -15.322 1.00 97.50 81 HIS A O 1
ATOM 606 N N . ALA A 1 82 ? 4.923 -4.881 -15.040 1.00 97.19 82 ALA A N 1
ATOM 607 C CA . ALA A 1 82 ? 4.581 -5.239 -16.415 1.00 97.19 82 ALA A CA 1
ATOM 608 C C . ALA A 1 82 ? 5.145 -4.227 -17.433 1.00 97.19 82 ALA A C 1
ATOM 610 O O . ALA A 1 82 ? 5.711 -4.621 -18.455 1.00 97.19 82 ALA A O 1
ATOM 611 N N . ASP A 1 83 ? 5.057 -2.929 -17.133 1.00 95.56 83 ASP A N 1
ATOM 612 C CA . ASP A 1 83 ? 5.600 -1.864 -17.978 1.00 95.56 83 ASP A CA 1
ATOM 613 C C . ASP A 1 83 ? 7.137 -1.922 -18.055 1.00 95.56 83 ASP A C 1
ATOM 615 O O . ASP A 1 83 ? 7.706 -1.722 -19.132 1.00 95.56 83 ASP A O 1
ATOM 619 N N . MET A 1 84 ? 7.816 -2.259 -16.951 1.00 95.88 84 MET A N 1
ATOM 620 C CA . MET A 1 84 ? 9.269 -2.471 -16.908 1.00 95.88 84 MET A CA 1
ATOM 621 C C . MET A 1 84 ? 9.692 -3.650 -17.786 1.00 95.88 84 MET A C 1
ATOM 623 O O . MET A 1 84 ? 10.656 -3.532 -18.543 1.00 95.88 84 MET A O 1
ATOM 627 N N . ALA A 1 85 ? 8.949 -4.761 -17.746 1.00 95.25 85 ALA A N 1
ATOM 628 C CA . ALA A 1 85 ? 9.206 -5.913 -18.610 1.00 95.25 85 ALA A CA 1
ATOM 629 C C . ALA A 1 85 ? 9.090 -5.547 -20.103 1.00 95.25 85 ALA A C 1
ATOM 631 O O . ALA A 1 85 ? 9.893 -6.001 -20.919 1.00 95.25 85 ALA A O 1
ATOM 632 N N . GLY A 1 86 ? 8.144 -4.669 -20.457 1.00 93.75 86 GLY A N 1
ATOM 633 C CA . GLY A 1 86 ? 8.001 -4.127 -21.812 1.00 93.75 86 GLY A CA 1
ATOM 634 C C . GLY A 1 86 ? 9.066 -3.093 -22.210 1.00 93.75 86 GLY A C 1
ATOM 635 O O . GLY A 1 86 ? 9.234 -2.821 -23.398 1.00 93.75 86 GLY A O 1
ATOM 636 N N . ALA A 1 87 ? 9.795 -2.522 -21.247 1.00 93.88 87 ALA A N 1
ATOM 637 C CA . ALA A 1 87 ? 10.798 -1.474 -21.448 1.00 93.88 87 ALA A CA 1
ATOM 638 C C . ALA A 1 87 ? 12.253 -1.976 -21.361 1.00 93.88 87 ALA A C 1
ATOM 640 O O . ALA A 1 87 ? 13.168 -1.163 -21.289 1.00 93.88 87 ALA A O 1
ATOM 641 N N . ALA A 1 88 ? 12.499 -3.291 -21.399 1.00 87.19 88 ALA A N 1
ATOM 642 C CA . ALA A 1 88 ? 13.823 -3.882 -21.158 1.00 87.19 88 ALA A CA 1
ATOM 643 C C . ALA A 1 88 ? 14.969 -3.341 -22.049 1.00 87.19 88 ALA A C 1
ATOM 645 O O . ALA A 1 88 ? 16.128 -3.392 -21.648 1.00 87.19 88 ALA A O 1
ATOM 646 N N . GLY A 1 89 ? 14.664 -2.826 -23.247 1.00 93.12 89 GLY A N 1
ATOM 647 C CA . GLY A 1 89 ? 15.647 -2.210 -24.152 1.00 93.12 89 GLY A CA 1
ATOM 648 C C . GLY A 1 89 ? 15.823 -0.693 -23.995 1.00 93.12 89 GLY A C 1
ATOM 649 O O . GLY A 1 89 ? 16.691 -0.116 -24.644 1.00 93.12 89 GLY A O 1
ATOM 650 N N . ASP A 1 90 ? 15.009 -0.043 -23.164 1.00 96.06 90 ASP A N 1
ATOM 651 C CA . ASP A 1 90 ? 15.005 1.403 -22.939 1.00 96.06 90 ASP A CA 1
ATOM 652 C C . ASP A 1 90 ? 15.404 1.699 -21.489 1.00 96.06 90 ASP A C 1
ATOM 654 O O . ASP A 1 90 ? 14.572 1.786 -20.585 1.00 96.06 90 ASP A O 1
ATOM 658 N N . PHE A 1 91 ? 16.709 1.851 -21.265 1.00 93.81 91 PHE A N 1
ATOM 659 C CA . PHE A 1 91 ? 17.267 2.085 -19.932 1.00 93.81 91 PHE A CA 1
ATOM 660 C C . PHE A 1 91 ? 16.789 3.393 -19.292 1.00 93.81 91 PHE A C 1
ATOM 662 O O . PHE A 1 91 ? 16.666 3.461 -18.070 1.00 93.81 91 PHE A O 1
ATOM 669 N N . THR A 1 92 ? 16.499 4.427 -20.088 1.00 96.31 92 THR A N 1
ATOM 670 C CA . THR A 1 92 ? 15.988 5.702 -19.570 1.00 96.31 92 THR A CA 1
ATOM 671 C C . THR A 1 92 ? 14.569 5.530 -19.046 1.00 96.31 92 THR A C 1
ATOM 673 O O . THR A 1 92 ? 14.273 5.942 -17.924 1.00 96.31 92 THR A O 1
ATOM 676 N N . ARG A 1 93 ? 13.704 4.867 -19.818 1.00 95.88 93 ARG A N 1
ATOM 677 C CA . ARG A 1 93 ? 12.349 4.535 -19.373 1.00 95.88 93 ARG A CA 1
ATOM 678 C C . ARG A 1 93 ? 12.362 3.573 -18.189 1.00 95.88 93 ARG A C 1
ATOM 680 O O . ARG A 1 93 ? 11.587 3.762 -17.258 1.00 95.88 93 ARG A O 1
ATOM 687 N N . LEU A 1 94 ? 13.251 2.581 -18.193 1.00 97.00 94 LEU A N 1
ATOM 688 C CA . LEU A 1 94 ? 13.381 1.625 -17.096 1.00 97.00 94 LEU A CA 1
ATOM 689 C C . LEU A 1 94 ? 13.775 2.319 -15.785 1.00 97.00 94 LEU A C 1
ATOM 691 O O . LEU A 1 94 ? 13.179 2.030 -14.755 1.00 97.00 94 LEU A O 1
ATOM 695 N N . ALA A 1 95 ? 14.710 3.273 -15.825 1.00 96.62 95 ALA A N 1
ATOM 696 C CA . ALA A 1 95 ? 15.099 4.049 -14.647 1.00 96.62 95 ALA A CA 1
ATOM 697 C C . ALA A 1 95 ? 13.947 4.915 -14.101 1.00 96.62 95 ALA A C 1
ATOM 699 O O . ALA A 1 95 ? 13.790 5.031 -12.887 1.00 96.62 95 ALA A O 1
ATOM 700 N N . ALA A 1 96 ? 13.123 5.497 -14.981 1.00 97.44 96 ALA A N 1
ATOM 701 C CA . ALA A 1 96 ? 11.939 6.251 -14.568 1.00 97.44 96 ALA A CA 1
ATOM 702 C C . ALA A 1 96 ? 10.889 5.345 -13.899 1.00 97.44 96 ALA A C 1
ATOM 704 O O . ALA A 1 96 ? 10.402 5.667 -12.817 1.00 97.44 96 ALA A O 1
ATOM 705 N N . LEU A 1 97 ? 10.597 4.185 -14.496 1.00 97.88 97 LEU A N 1
ATOM 706 C CA . LEU A 1 97 ? 9.665 3.202 -13.933 1.00 97.88 97 LEU A CA 1
ATOM 707 C C . LEU A 1 97 ? 10.158 2.636 -12.593 1.00 97.88 97 LEU A C 1
ATOM 709 O O . LEU A 1 97 ? 9.366 2.451 -11.678 1.00 97.88 97 LEU A O 1
ATOM 713 N N . ASP A 1 98 ? 11.463 2.409 -12.456 1.00 96.56 98 ASP A N 1
ATOM 714 C CA . ASP A 1 98 ? 12.094 1.959 -11.213 1.00 96.56 98 ASP A CA 1
ATOM 715 C C . ASP A 1 98 ? 12.018 3.031 -10.107 1.00 96.56 98 ASP A C 1
ATOM 717 O O . ASP A 1 98 ? 11.801 2.715 -8.937 1.00 96.56 98 ASP A O 1
ATOM 721 N N . ALA A 1 99 ? 12.128 4.318 -10.455 1.00 98.06 99 ALA A N 1
ATOM 722 C CA . ALA A 1 99 ? 11.885 5.409 -9.509 1.00 98.06 99 ALA A CA 1
ATOM 723 C C . ALA A 1 99 ? 10.417 5.452 -9.049 1.00 98.06 99 ALA A C 1
ATOM 725 O O . ALA A 1 99 ? 10.157 5.574 -7.852 1.00 98.06 99 ALA A O 1
ATOM 726 N N . GLU A 1 100 ? 9.463 5.293 -9.971 1.00 97.75 100 GLU A N 1
ATOM 727 C CA . GLU A 1 100 ? 8.041 5.187 -9.624 1.00 97.75 100 GLU A CA 1
ATOM 728 C C . GLU A 1 100 ? 7.740 3.961 -8.758 1.00 97.75 100 GLU A C 1
ATOM 730 O O . GLU A 1 100 ? 6.945 4.052 -7.825 1.00 97.75 100 GLU A O 1
ATOM 735 N N . LEU A 1 101 ? 8.390 2.828 -9.031 1.00 97.88 101 LEU A N 1
ATOM 736 C CA . LEU A 1 101 ? 8.235 1.603 -8.252 1.00 97.88 101 LEU A CA 1
ATOM 737 C C . LEU A 1 101 ? 8.686 1.806 -6.801 1.00 97.88 101 LEU A C 1
ATOM 739 O O . LEU A 1 101 ? 7.965 1.428 -5.880 1.00 97.88 101 LEU A O 1
ATOM 743 N N . ARG A 1 102 ? 9.834 2.463 -6.583 1.00 97.19 102 ARG A N 1
ATOM 744 C CA . ARG A 1 102 ? 10.302 2.811 -5.228 1.00 97.19 102 ARG A CA 1
ATOM 745 C C . ARG A 1 102 ? 9.327 3.725 -4.495 1.00 97.19 102 ARG A C 1
ATOM 747 O O . ARG A 1 102 ? 9.082 3.528 -3.312 1.00 97.19 102 ARG A O 1
ATOM 754 N N . GLU A 1 103 ? 8.763 4.700 -5.198 1.00 97.88 103 GLU A N 1
ATOM 755 C CA . GLU A 1 103 ? 7.782 5.634 -4.644 1.00 97.88 103 GLU A CA 1
ATOM 756 C C . GLU A 1 103 ? 6.455 4.938 -4.288 1.00 97.88 103 GLU A C 1
ATOM 758 O O . GLU A 1 103 ? 5.826 5.261 -3.281 1.00 97.88 103 GLU A O 1
ATOM 763 N N . VAL A 1 104 ? 6.024 3.945 -5.072 1.00 96.88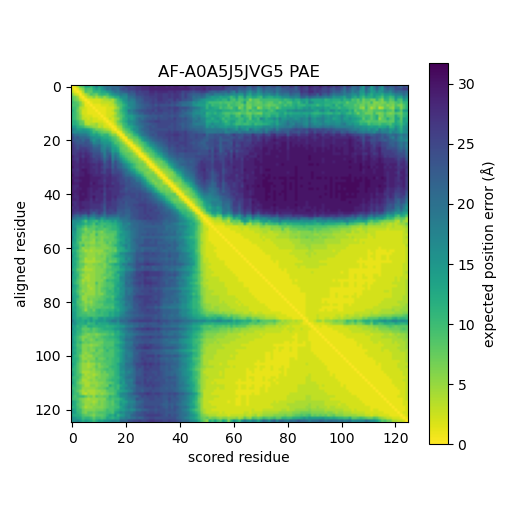 104 VAL A N 1
ATOM 764 C CA . VAL A 1 104 ? 4.878 3.091 -4.713 1.00 96.88 104 VAL A CA 1
ATOM 765 C C . VAL A 1 104 ? 5.203 2.232 -3.494 1.00 96.88 104 VAL A C 1
ATOM 767 O O . VAL A 1 104 ? 4.380 2.161 -2.585 1.00 96.88 104 VAL A O 1
ATOM 770 N N . GLY A 1 105 ? 6.400 1.642 -3.431 1.00 95.06 105 GLY A N 1
ATOM 771 C CA . GLY A 1 105 ? 6.859 0.879 -2.267 1.00 95.06 105 GLY A CA 1
ATOM 772 C C . GLY A 1 105 ? 6.857 1.709 -0.981 1.00 95.06 105 GLY A C 1
ATOM 773 O O . GLY A 1 105 ? 6.256 1.302 0.007 1.00 95.06 105 GLY A O 1
ATOM 774 N N . ALA A 1 106 ? 7.421 2.919 -1.011 1.00 96.56 106 ALA A N 1
ATOM 775 C CA . ALA A 1 106 ? 7.433 3.823 0.143 1.00 96.56 106 ALA A CA 1
ATOM 776 C C . ALA A 1 106 ? 6.017 4.244 0.586 1.00 96.56 106 ALA A C 1
ATOM 778 O O . ALA A 1 106 ? 5.722 4.331 1.782 1.00 96.56 106 ALA A O 1
ATOM 779 N N . GLN A 1 107 ? 5.109 4.474 -0.370 1.00 96.38 107 GLN A N 1
ATOM 780 C CA . GLN A 1 107 ? 3.700 4.740 -0.066 1.00 96.38 107 GLN A CA 1
ATOM 781 C C . GLN A 1 107 ? 3.016 3.531 0.572 1.00 96.38 107 GLN A C 1
ATOM 783 O O . GLN A 1 107 ? 2.253 3.716 1.517 1.00 96.38 107 GLN A O 1
ATOM 788 N N 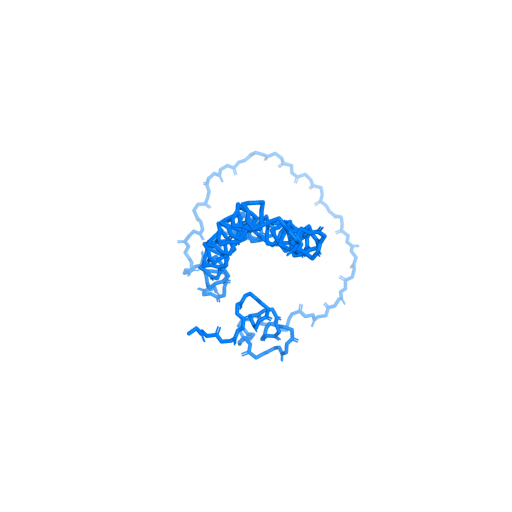. LYS A 1 108 ? 3.285 2.311 0.089 1.00 95.50 108 LYS A N 1
ATOM 789 C CA . LYS A 1 108 ? 2.762 1.083 0.701 1.00 95.50 108 LYS A CA 1
ATOM 790 C C . LYS A 1 108 ? 3.236 0.958 2.140 1.00 95.50 108 LYS A C 1
ATOM 792 O O . LYS A 1 108 ? 2.391 0.875 3.017 1.00 95.50 108 LYS A O 1
ATOM 797 N N . GLU A 1 109 ? 4.540 1.074 2.389 1.00 94.19 109 GLU A N 1
ATOM 798 C CA . GLU A 1 109 ? 5.108 1.025 3.744 1.00 94.19 109 GLU A CA 1
ATOM 799 C C . GLU A 1 109 ? 4.450 2.051 4.683 1.00 94.19 109 GLU A C 1
ATOM 801 O O . GLU A 1 109 ? 4.097 1.726 5.814 1.00 94.19 109 GLU A O 1
ATOM 806 N N . THR A 1 110 ? 4.216 3.278 4.207 1.00 95.75 110 THR A N 1
ATOM 807 C CA . THR A 1 110 ? 3.535 4.319 4.999 1.00 95.75 110 THR A CA 1
ATOM 808 C C . THR A 1 110 ? 2.101 3.920 5.354 1.00 95.75 110 THR A C 1
ATOM 810 O O . THR A 1 110 ? 1.690 4.031 6.506 1.00 95.75 110 THR A O 1
ATOM 813 N N . VAL A 1 111 ? 1.340 3.426 4.376 1.00 95.19 111 VAL A N 1
ATOM 814 C CA . VAL A 1 111 ? -0.053 3.005 4.585 1.00 95.19 111 VAL A CA 1
ATOM 815 C C . VAL A 1 111 ? -0.126 1.765 5.475 1.00 95.19 111 VAL A C 1
ATOM 817 O O . VAL A 1 111 ? -1.031 1.667 6.296 1.00 95.19 111 VAL A O 1
ATOM 820 N N . GLU A 1 112 ? 0.816 0.831 5.342 1.00 94.44 112 GLU A N 1
ATOM 821 C CA . GLU A 1 112 ? 0.920 -0.359 6.192 1.00 94.44 112 GLU A CA 1
ATOM 822 C C . GLU A 1 112 ? 1.178 0.023 7.653 1.00 94.44 112 GLU A C 1
ATOM 824 O O . GLU A 1 112 ? 0.512 -0.504 8.542 1.00 94.44 112 GLU A O 1
ATOM 829 N N . LEU A 1 113 ? 2.080 0.977 7.905 1.00 93.38 113 LEU A N 1
ATOM 830 C CA . LEU A 1 113 ? 2.339 1.496 9.250 1.00 93.38 113 LEU A CA 1
ATOM 831 C C . LEU A 1 113 ? 1.080 2.122 9.862 1.00 93.38 113 LEU A C 1
ATOM 833 O O . LEU A 1 113 ? 0.679 1.738 10.960 1.00 93.38 113 LEU A O 1
ATOM 837 N N . GLU A 1 114 ? 0.411 3.024 9.136 1.00 93.38 114 GLU A N 1
ATOM 838 C CA . GLU A 1 114 ? -0.846 3.632 9.595 1.00 93.38 114 GLU A CA 1
ATOM 839 C C . GLU A 1 114 ? -1.919 2.569 9.864 1.00 93.38 114 GLU A C 1
ATOM 841 O O . GLU A 1 114 ? -2.649 2.630 10.855 1.00 93.38 114 GLU A O 1
ATOM 846 N N . TRP A 1 115 ? -2.008 1.565 8.994 1.00 94.19 115 TRP A N 1
ATOM 847 C CA . TRP A 1 115 ? -2.964 0.478 9.134 1.00 94.19 115 TRP A CA 1
ATOM 848 C C . TRP A 1 115 ? -2.719 -0.320 10.415 1.00 94.19 115 TRP A C 1
ATOM 850 O O . TRP A 1 115 ? -3.662 -0.554 11.173 1.00 94.19 115 TRP A O 1
ATOM 860 N N . MET A 1 116 ? -1.463 -0.685 10.691 1.00 90.75 116 MET A N 1
ATOM 861 C CA . MET A 1 116 ? -1.079 -1.406 11.906 1.00 90.75 116 MET A CA 1
ATOM 862 C C . MET A 1 116 ? -1.389 -0.597 13.165 1.00 90.75 116 MET A C 1
ATOM 864 O O . MET A 1 116 ? -2.000 -1.128 14.089 1.00 90.75 116 MET A O 1
ATOM 868 N N . GLU A 1 117 ? -1.065 0.697 13.183 1.00 91.12 117 GLU A N 1
ATOM 869 C CA . GLU A 1 117 ? -1.379 1.577 14.314 1.00 91.12 117 GLU A CA 1
ATOM 870 C C . GLU A 1 117 ? -2.890 1.635 14.597 1.00 91.12 117 GLU A C 1
ATOM 872 O O . GLU A 1 117 ? -3.329 1.596 15.751 1.00 91.12 117 GLU A O 1
ATOM 877 N N . LEU A 1 118 ? -3.725 1.712 13.555 1.00 91.25 118 LEU A N 1
ATOM 878 C CA . LEU A 1 118 ? -5.180 1.697 13.721 1.00 91.25 118 LEU A CA 1
ATOM 879 C C . LEU A 1 118 ? -5.704 0.330 14.168 1.00 91.25 118 LEU A C 1
ATOM 881 O O . LEU A 1 118 ? -6.653 0.274 14.957 1.00 91.25 118 LEU A O 1
ATOM 885 N N . ALA A 1 119 ? -5.104 -0.751 13.678 1.00 88.38 119 ALA A N 1
ATOM 886 C CA . ALA A 1 119 ? -5.466 -2.111 14.040 1.00 88.38 119 ALA A CA 1
ATOM 887 C C . ALA A 1 119 ? -5.139 -2.403 15.516 1.00 88.38 119 ALA A C 1
ATOM 889 O O . ALA A 1 119 ? -6.012 -2.850 16.259 1.00 88.38 119 ALA A O 1
ATOM 890 N N . GLU A 1 120 ? -3.945 -2.025 15.981 1.00 88.88 120 GLU A N 1
ATOM 891 C CA . GLU A 1 120 ? -3.536 -2.124 17.388 1.00 88.88 120 GLU A CA 1
ATOM 892 C C . GLU A 1 120 ? -4.460 -1.322 18.311 1.00 88.88 120 GLU A C 1
ATOM 894 O O . GLU A 1 120 ? -4.891 -1.812 19.356 1.00 88.88 120 GLU A O 1
ATOM 899 N N . ARG A 1 121 ? -4.852 -0.104 17.914 1.00 87.44 121 ARG A N 1
ATOM 900 C CA . ARG A 1 121 ? -5.821 0.705 18.675 1.00 87.44 121 ARG A CA 1
ATOM 901 C C . ARG A 1 121 ? -7.195 0.046 18.784 1.00 87.44 121 ARG A C 1
ATOM 903 O O . ARG A 1 121 ? -7.906 0.289 19.762 1.00 87.44 121 ARG A O 1
ATOM 910 N N . LEU A 1 122 ? -7.582 -0.732 17.775 1.00 86.44 122 LEU A N 1
ATOM 911 C CA . LEU A 1 122 ? -8.837 -1.477 17.748 1.00 86.44 122 LEU A CA 1
ATOM 912 C C . LEU A 1 122 ? -8.766 -2.763 18.589 1.00 86.44 122 LEU A C 1
ATOM 914 O O . LEU A 1 122 ? -9.786 -3.161 19.148 1.00 86.44 122 LEU A O 1
ATOM 918 N N . GLU A 1 123 ? -7.594 -3.396 18.672 1.00 83.06 123 GLU A N 1
ATOM 919 C CA . GLU A 1 123 ? -7.335 -4.573 19.515 1.00 83.06 123 GLU A CA 1
ATOM 920 C C . GLU A 1 123 ? -7.151 -4.236 20.991 1.00 83.06 123 GLU A C 1
ATOM 922 O O . GLU A 1 123 ? -7.595 -4.999 21.843 1.00 83.06 123 GLU A O 1
ATOM 927 N N . GLY A 1 124 ? -6.534 -3.095 21.306 1.00 78.44 124 GLY A N 1
ATOM 928 C CA . GLY A 1 124 ? -6.321 -2.612 22.674 1.00 78.44 124 GLY A CA 1
ATOM 929 C C . GLY A 1 124 ? -7.592 -2.130 23.389 1.00 78.44 124 GLY A C 1
ATOM 930 O O . GLY A 1 124 ? -7.493 -1.296 24.287 1.00 78.44 124 GLY A O 1
ATOM 931 N N . GLN A 1 125 ? -8.765 -2.600 22.953 1.00 59.16 125 GLN A N 1
ATOM 932 C CA . GLN A 1 125 ? -10.102 -2.292 23.473 1.00 59.16 125 GLN A CA 1
ATOM 933 C C . GLN A 1 125 ? -10.646 -3.389 24.376 1.00 59.16 125 GLN A C 1
ATOM 935 O O . GLN A 1 125 ? -10.494 -4.575 24.015 1.00 59.16 125 GLN A O 1
#

Mean predicted aligned error: 13.15 Å

Organism: NCBI:txid2614688

Sequence (125 aa):
MLPGGVDEYLERRASGTALSARAAAAPAAVPAEQRQGADGQAGDQAVTGGLSAKELRDLRKELNRLERQLDKLGEREARLHADMAGAAGDFTRLAALDAELREVGAQKETVELEWMELAERLEGQ

Foldseek 3Di:
DDPAFVNNVVVCVVVCVLPPPDDDDDDDDDDDDDDDDDDDDDDDPPPDDADDPVVLVVLVVVLVVLVVVLVVLVVVLVVLVVVLVVCVVPVVVNVVSVVVNVVSVVVNVVSSVVNVVSVVNNSSD

Nearest PDB structures (foldseek):
  7w1m-assembly1_A  TM=9.507E-01  e=7.580E-01  Homo sapiens
  6r1m-assembly1_A  TM=9.374E-01  e=1.957E+00  Escherichia coli
  6r1o-assembly1_A-2  TM=9.314E-01  e=1.957E+00  Escherichia coli
  6x94-assembly1_A  TM=8.969E-01  e=2.633E+00  Methanosarcina mazei Go1

Solvent-accessible surface area (backbone atoms only — not comparable to full-atom values): 7783 Å² total; per-residue (Å²): 132,81,93,44,71,62,60,44,53,52,49,32,54,73,70,54,69,50,74,80,77,71,74,95,80,76,84,91,79,88,88,83,92,82,83,88,77,82,89,81,74,97,69,92,73,90,78,71,98,57,78,50,78,64,55,54,50,51,51,53,52,50,45,57,50,43,52,57,46,47,52,53,45,51,54,50,47,55,48,46,54,53,52,40,66,75,28,74,90,37,66,70,60,35,52,53,46,50,53,52,46,52,54,46,50,54,51,44,55,51,45,43,51,55,38,50,57,54,47,50,63,62,63,76,83

Radius of gyration: 22.03 Å; Cα contacts (8 Å, |Δi|>4): 49; chains: 1; bounding box: 58×32×57 Å

InterPro domains:
  IPR032524 ABC transporter Uup, C-terminal [PF16326] (58-120)
  IPR037118 Valyl-tRNA synthetase, tRNA-binding arm superfamily [G3DSA:1.10.287.380] (45-124)

pLDDT: mean 76.02, std 22.98, range [32.91, 98.06]